Protein AF-0000000074168662 (afdb_homodimer)

InterPro domains:
  IPR003735 Metal-sensitive transcriptional repressor [PF02583] (4-82)
  IPR003735 Metal-sensitive transcriptional repressor [PTHR33677] (2-81)
  IPR038390 Metal-sensitive repressor, helix protomer superfamily [G3DSA:1.20.58.1000] (1-83)

Radius of gyration: 19.69 Å; Cα contacts (8 Å, |Δi|>4): 158; chains: 2; bounding box: 28×66×33 Å

Solvent-accessible surface area (backbone atoms only — not comparable to full-atom values): 9184 Å² total; per-residue (Å²): 121,86,70,53,71,68,60,52,51,50,52,52,50,41,47,50,48,51,49,50,42,50,51,38,47,76,66,52,50,58,64,70,60,49,46,52,50,50,49,50,38,37,51,51,50,46,50,49,49,48,51,55,36,51,54,51,33,54,52,26,51,59,48,17,76,71,44,68,74,70,18,54,59,50,37,51,50,32,52,51,50,52,62,65,64,104,119,85,71,53,71,68,61,54,50,50,52,53,50,40,48,49,47,51,49,49,40,48,51,38,46,76,67,51,50,58,64,69,59,48,45,50,49,51,50,48,37,37,50,50,50,47,50,50,48,49,50,54,36,50,54,49,33,52,52,25,52,59,48,18,76,71,42,70,76,70,18,55,59,49,36,50,51,30,51,50,51,52,63,63,63,104

Nearest PDB structures (foldseek):
  7mq1-assembly1_B  TM=8.668E-01  e=7.466E-05  Streptococcus pneumoniae D39
  7mq3-assembly1_A  TM=8.728E-01  e=1.738E-04  Streptococcus pneumoniae D39
  5fmn-assembly1_B  TM=8.513E-01  e=2.351E-04  Synechocystis sp. PCC 6803
  4adz-assembly1_A-2  TM=8.928E-01  e=2.794E-03  Streptomyces lividans
  5lcy-assembly1_C  TM=7.956E-01  e=2.455E-02  Salmonella enterica subsp. enterica serovar Typhimurium

Sequence (172 aa):
MEYNKKMINRIHRIQGQLNGVIKMMEEEKNCKDVISQLSASKSSIQRLMGIIISENLVECVKMSEENSEDSQALINEAVELLIKSKMEYNKKMINRIHRIQGQLNGVIKMMEEEKNCKDVISQLSASKSSIQRLMGIIISENLVECVKMSEENSEDSQALINEAVELLIKSK

Secondary structure (DSSP, 8-state):
----HHHHHHHHHHHHHHHHHHHHHHTT--HHHHHHHHHHHHHHHHHHHHHHHHHHHHHHHHHHHHSHHHHHHHHHHHHHHHHHT-/----HHHHHHHHHHHHHHHHHHHHHHTT--HHHHHHHHHHHHHHHHHHHHHHHHHHHHHHHHHHHHSHHHHHHHHHHHHHHHHHT-

Organism: Staphylococcus epidermidis (strain ATCC 35984 / DSM 28319 / BCRC 17069 / CCUG 31568 / BM 3577 / RP62A) (NCBI:txid176279)

Structure (mmCIF, N/CA/C/O backbone):
data_AF-0000000074168662-model_v1
#
loop_
_entity.id
_entity.type
_entity.pdbx_description
1 polymer 'Persulfide-sensing transcriptional repressor CstR'
#
loop_
_atom_site.group_PDB
_atom_site.id
_atom_site.type_symbol
_atom_site.label_atom_id
_atom_site.label_alt_id
_atom_site.label_comp_id
_atom_site.label_asym_id
_atom_site.label_entity_id
_atom_site.label_seq_id
_atom_site.pdbx_PDB_ins_code
_atom_site.Cartn_x
_atom_site.Cartn_y
_atom_site.Cartn_z
_atom_site.occupancy
_atom_site.B_iso_or_equiv
_atom_site.auth_seq_id
_atom_site.auth_comp_id
_atom_site.auth_asym_id
_atom_site.auth_atom_id
_atom_site.pdbx_PDB_model_num
ATOM 1 N N . MET A 1 1 ? 4.793 -21.641 -7.984 1 61.56 1 MET A N 1
ATOM 2 C CA . MET A 1 1 ? 4.457 -20.484 -8.82 1 61.56 1 MET A CA 1
ATOM 3 C C . MET A 1 1 ? 5.707 -19.688 -9.164 1 61.56 1 MET A C 1
ATOM 5 O O . MET A 1 1 ? 6.617 -19.562 -8.344 1 61.56 1 MET A O 1
ATOM 9 N N . GLU A 1 2 ? 6.004 -19.422 -10.477 1 78.62 2 GLU A N 1
ATOM 10 C CA . GLU A 1 2 ? 7.129 -18.594 -10.898 1 78.62 2 GLU A CA 1
ATOM 11 C C . GLU A 1 2 ? 6.727 -17.125 -11.008 1 78.62 2 GLU A C 1
ATOM 13 O O . GLU A 1 2 ? 5.766 -16.797 -11.703 1 78.62 2 GLU A O 1
ATOM 18 N N . TYR A 1 3 ? 7.348 -16.312 -10.102 1 89.44 3 TYR A N 1
ATOM 19 C CA . TYR A 1 3 ? 7.121 -14.867 -10.164 1 89.44 3 TYR A CA 1
ATOM 20 C C . TYR A 1 3 ? 7.914 -14.242 -11.305 1 89.44 3 TYR A C 1
ATOM 22 O O . TYR A 1 3 ? 9.141 -14.367 -11.359 1 89.44 3 TYR A O 1
ATOM 30 N N . ASN A 1 4 ? 7.188 -13.711 -12.266 1 87.81 4 ASN A N 1
ATOM 31 C CA . ASN A 1 4 ? 7.914 -13.156 -13.406 1 87.81 4 ASN A CA 1
ATOM 32 C C . ASN A 1 4 ? 8.508 -11.797 -13.078 1 87.81 4 ASN A C 1
ATOM 34 O O . ASN A 1 4 ? 8.18 -11.195 -12.047 1 87.81 4 ASN A O 1
ATOM 38 N N . LYS A 1 5 ? 9.461 -11.352 -13.953 1 93.69 5 LYS A N 1
ATOM 39 C CA . LYS A 1 5 ? 10.219 -10.125 -13.766 1 93.69 5 LYS A CA 1
ATOM 40 C C . LYS A 1 5 ? 9.297 -8.906 -13.734 1 93.69 5 LYS A C 1
ATOM 42 O O . LYS A 1 5 ? 9.562 -7.93 -13.031 1 93.69 5 LYS A O 1
ATOM 47 N N . LYS A 1 6 ? 8.195 -9.008 -14.422 1 94.94 6 LYS A N 1
ATOM 48 C CA . LYS A 1 6 ? 7.234 -7.906 -14.484 1 94.94 6 LYS A CA 1
ATOM 49 C C . LYS A 1 6 ? 6.633 -7.629 -13.109 1 94.94 6 LYS A C 1
ATOM 51 O O . LYS A 1 6 ? 6.395 -6.473 -12.75 1 94.94 6 LYS A O 1
ATOM 56 N N . MET A 1 7 ? 6.398 -8.641 -12.328 1 96.31 7 MET A N 1
ATOM 57 C CA . MET A 1 7 ? 5.84 -8.484 -10.984 1 96.31 7 MET A CA 1
ATOM 58 C C . MET A 1 7 ? 6.828 -7.781 -10.062 1 96.31 7 MET A C 1
ATOM 60 O O . MET A 1 7 ? 6.445 -6.898 -9.289 1 96.31 7 MET A O 1
ATOM 64 N N . ILE A 1 8 ? 8.102 -8.141 -10.156 1 97.19 8 ILE A N 1
ATOM 65 C CA . ILE A 1 8 ? 9.141 -7.523 -9.344 1 97.19 8 ILE A CA 1
ATOM 66 C C . ILE A 1 8 ? 9.297 -6.055 -9.734 1 97.19 8 ILE A C 1
ATOM 68 O O . ILE A 1 8 ? 9.445 -5.188 -8.875 1 97.19 8 ILE A O 1
ATOM 72 N N . ASN A 1 9 ? 9.219 -5.812 -11.062 1 97.38 9 ASN A N 1
ATOM 73 C CA . ASN A 1 9 ? 9.305 -4.438 -11.555 1 97.38 9 ASN A CA 1
ATOM 74 C C . ASN A 1 9 ? 8.18 -3.572 -10.992 1 97.38 9 ASN A C 1
ATOM 76 O O . ASN A 1 9 ? 8.367 -2.381 -10.75 1 97.38 9 ASN A O 1
ATOM 80 N N . ARG A 1 10 ? 6.996 -4.184 -10.82 1 97.56 10 ARG A N 1
ATOM 81 C CA . ARG A 1 10 ? 5.883 -3.447 -10.227 1 97.56 10 ARG A CA 1
ATOM 82 C C . ARG A 1 10 ? 6.211 -3.01 -8.805 1 97.56 10 ARG A C 1
ATOM 84 O O . ARG A 1 10 ? 5.84 -1.911 -8.391 1 97.56 10 ARG A O 1
ATOM 91 N N . ILE A 1 11 ? 6.871 -3.871 -8.039 1 98.56 11 ILE A N 1
ATOM 92 C CA . ILE A 1 11 ? 7.25 -3.535 -6.676 1 98.56 11 ILE A CA 1
ATOM 93 C C . ILE A 1 11 ? 8.234 -2.367 -6.684 1 98.56 11 ILE A C 1
ATOM 95 O O . ILE A 1 11 ? 8.125 -1.448 -5.867 1 98.56 11 ILE A O 1
ATOM 99 N N . HIS A 1 12 ? 9.117 -2.371 -7.656 1 98.44 12 HIS A N 1
ATOM 100 C CA . HIS A 1 12 ? 10.055 -1.262 -7.781 1 98.44 12 HIS A CA 1
ATOM 101 C C . HIS A 1 12 ? 9.328 0.043 -8.086 1 98.44 12 HIS A C 1
ATOM 103 O O . HIS A 1 12 ? 9.703 1.102 -7.574 1 98.44 12 HIS A O 1
ATOM 109 N N . ARG A 1 13 ? 8.32 -0.047 -8.867 1 98.19 13 ARG A N 1
ATOM 110 C CA . ARG A 1 13 ? 7.543 1.145 -9.188 1 98.19 13 ARG A CA 1
ATOM 111 C C . ARG A 1 13 ? 6.824 1.675 -7.949 1 98.19 13 ARG A C 1
ATOM 113 O O . ARG A 1 13 ? 6.766 2.887 -7.73 1 98.19 13 ARG A O 1
ATOM 120 N N . ILE A 1 14 ? 6.32 0.745 -7.148 1 98.69 14 ILE A N 1
ATOM 121 C CA . ILE A 1 14 ? 5.645 1.141 -5.914 1 98.69 14 ILE A CA 1
ATOM 122 C C . ILE A 1 14 ? 6.641 1.828 -4.98 1 98.69 14 ILE A C 1
ATOM 124 O O . ILE A 1 14 ? 6.324 2.854 -4.375 1 98.69 14 ILE A O 1
ATOM 128 N N . GLN A 1 15 ? 7.824 1.268 -4.902 1 98.75 15 GLN A N 1
ATOM 129 C CA . GLN A 1 15 ? 8.875 1.876 -4.094 1 98.75 15 GLN A CA 1
ATOM 130 C C . GLN A 1 15 ? 9.219 3.273 -4.598 1 98.75 15 GLN A C 1
ATOM 132 O O . GLN A 1 15 ? 9.477 4.18 -3.805 1 98.75 15 GLN A O 1
ATOM 137 N N . GLY A 1 16 ? 9.203 3.42 -5.918 1 98.19 16 GLY A N 1
ATOM 138 C CA . GLY A 1 16 ? 9.398 4.738 -6.5 1 98.19 16 GLY A CA 1
ATOM 139 C C . GLY A 1 16 ? 8.336 5.734 -6.086 1 98.19 16 GLY A C 1
ATOM 140 O O . GLY A 1 16 ? 8.641 6.887 -5.781 1 98.19 16 GLY A O 1
ATOM 141 N N . GLN A 1 17 ? 7.055 5.234 -6.125 1 98.5 17 GLN A N 1
ATOM 142 C CA . GLN A 1 17 ? 5.953 6.078 -5.672 1 98.5 17 GLN A CA 1
ATOM 143 C C . GLN A 1 17 ? 6.152 6.512 -4.223 1 98.5 17 GLN A C 1
ATOM 145 O O . GLN A 1 17 ? 5.922 7.672 -3.881 1 98.5 17 GLN A O 1
ATOM 150 N N . LEU A 1 18 ? 6.637 5.629 -3.371 1 98.69 18 LEU A N 1
ATOM 151 C CA . LEU A 1 18 ? 6.852 5.922 -1.96 1 98.69 18 LEU A CA 1
ATOM 152 C C . LEU A 1 18 ? 8.008 6.906 -1.78 1 98.69 18 LEU A C 1
ATOM 154 O O . LEU A 1 18 ? 7.961 7.766 -0.898 1 98.69 18 LEU A O 1
ATOM 158 N N . ASN A 1 19 ? 9 6.785 -2.65 1 98.44 19 ASN A N 1
ATOM 159 C CA . ASN A 1 19 ? 10.055 7.789 -2.656 1 98.44 19 ASN A CA 1
ATOM 160 C C . ASN A 1 19 ? 9.516 9.172 -3.01 1 98.44 19 ASN A C 1
ATOM 162 O O . ASN A 1 19 ? 9.953 10.172 -2.439 1 98.44 19 ASN A O 1
ATOM 166 N N . GLY A 1 20 ? 8.641 9.125 -3.994 1 97.81 20 GLY A N 1
ATOM 167 C CA . GLY A 1 20 ? 7.969 10.375 -4.324 1 97.81 20 GLY A CA 1
ATOM 168 C C . GLY A 1 20 ? 7.246 10.992 -3.145 1 97.81 20 GLY A C 1
ATOM 169 O O . GLY A 1 20 ? 7.285 12.211 -2.957 1 97.81 20 GLY A O 1
ATOM 170 N N . VAL A 1 21 ? 6.676 10.18 -2.318 1 98.25 21 VAL A N 1
ATOM 171 C CA . VAL A 1 21 ? 5.961 10.648 -1.134 1 98.25 21 VAL A CA 1
ATOM 172 C C . VAL A 1 21 ? 6.945 11.289 -0.159 1 98.25 21 VAL A C 1
ATOM 174 O O . VAL A 1 21 ? 6.684 12.367 0.383 1 98.25 21 VAL A O 1
ATOM 177 N N . ILE A 1 22 ? 8.078 10.594 0.073 1 98 22 ILE A N 1
ATOM 178 C CA . ILE A 1 22 ? 9.109 11.117 0.966 1 98 22 ILE A CA 1
ATOM 179 C C . ILE A 1 22 ? 9.539 12.508 0.5 1 98 22 ILE A C 1
ATOM 181 O O . ILE A 1 22 ? 9.609 13.438 1.302 1 98 22 ILE A O 1
ATOM 185 N N . LYS A 1 23 ? 9.758 12.648 -0.778 1 97.62 23 LYS A N 1
ATOM 186 C CA . LYS A 1 23 ? 10.156 13.93 -1.346 1 97.62 23 LYS A CA 1
ATOM 187 C C . LYS A 1 23 ? 9.094 14.992 -1.104 1 97.62 23 LYS A C 1
ATOM 189 O O . LYS A 1 23 ? 9.406 16.125 -0.729 1 97.62 23 LYS A O 1
ATOM 194 N N . MET A 1 24 ? 7.832 14.609 -1.343 1 96.56 24 MET A N 1
ATOM 195 C CA . MET A 1 24 ? 6.723 15.531 -1.11 1 96.56 24 MET A CA 1
ATOM 196 C C . MET A 1 24 ? 6.691 15.992 0.344 1 96.56 24 MET A C 1
ATOM 198 O O . MET A 1 24 ? 6.445 17.172 0.623 1 96.56 24 MET A O 1
ATOM 202 N N . MET A 1 25 ? 6.934 15.078 1.248 1 95.94 25 MET A N 1
ATOM 203 C CA . MET A 1 25 ? 6.914 15.398 2.672 1 95.94 25 MET A CA 1
ATOM 204 C C . MET A 1 25 ? 8.07 16.312 3.039 1 95.94 25 MET A C 1
ATOM 206 O O . MET A 1 25 ? 7.895 17.266 3.803 1 95.94 25 MET A O 1
ATOM 210 N N . GLU A 1 26 ? 9.242 16.047 2.484 1 95.06 26 GLU A N 1
ATOM 211 C CA . GLU A 1 26 ? 10.422 16.875 2.732 1 95.06 26 GLU A CA 1
ATOM 212 C C . GLU A 1 26 ? 10.219 18.281 2.199 1 95.06 26 GLU A C 1
ATOM 214 O O . GLU A 1 26 ? 10.711 19.25 2.783 1 95.06 26 GLU A O 1
ATOM 219 N N . GLU A 1 27 ? 9.438 18.391 1.152 1 95.19 27 GLU A N 1
ATOM 220 C CA . GLU A 1 27 ? 9.148 19.672 0.524 1 95.19 27 GLU A CA 1
ATOM 221 C C . GLU A 1 27 ? 7.902 20.312 1.132 1 95.19 27 GLU A C 1
ATOM 223 O O . GLU A 1 27 ? 7.422 21.328 0.641 1 95.19 27 GLU A O 1
ATOM 228 N N . GLU A 1 28 ? 7.277 19.625 2.076 1 91.81 28 GLU A N 1
ATOM 229 C CA . GLU A 1 28 ? 6.129 20.109 2.834 1 91.81 28 GLU A CA 1
ATOM 230 C C . GLU A 1 28 ? 4.93 20.344 1.922 1 91.81 28 GLU A C 1
ATOM 232 O O . GLU A 1 28 ? 4.258 21.375 2.031 1 91.81 28 GLU A O 1
ATOM 237 N N . LYS A 1 29 ? 4.797 19.453 1.01 1 92.56 29 LYS A N 1
ATOM 238 C CA . LYS A 1 29 ? 3.635 19.531 0.129 1 92.56 29 LYS A CA 1
ATOM 239 C C . LYS A 1 29 ? 2.336 19.391 0.919 1 92.56 29 LYS A C 1
ATOM 241 O O . LYS A 1 29 ? 2.348 18.938 2.064 1 92.56 29 LYS A O 1
ATOM 246 N N . ASN A 1 30 ? 1.221 19.812 0.358 1 89.5 30 ASN A N 1
ATOM 247 C CA . ASN A 1 30 ? -0.094 19.734 0.987 1 89.5 30 ASN A CA 1
ATOM 248 C C . ASN A 1 30 ? -0.501 18.297 1.259 1 89.5 30 ASN A C 1
ATOM 250 O O . ASN A 1 30 ? -0.223 17.406 0.453 1 89.5 30 ASN A O 1
ATOM 254 N N . CYS A 1 31 ? -1.146 18.094 2.303 1 90 31 CYS A N 1
ATOM 255 C CA . CYS A 1 31 ? -1.567 16.781 2.777 1 90 31 CYS A CA 1
ATOM 256 C C . CYS A 1 31 ? -2.406 16.078 1.728 1 90 31 CYS A C 1
ATOM 258 O O . CYS A 1 31 ? -2.307 14.852 1.573 1 90 31 CYS A O 1
ATOM 260 N N . LYS A 1 32 ? -3.219 16.859 1.02 1 90 32 LYS A N 1
ATOM 261 C CA . LYS A 1 32 ? -4.07 16.25 -0.006 1 90 32 LYS A CA 1
ATOM 262 C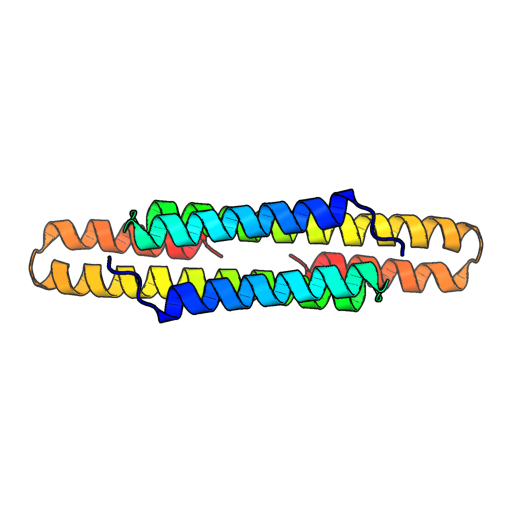 C . LYS A 1 32 ? -3.234 15.547 -1.069 1 90 32 LYS A C 1
ATOM 264 O O . LYS A 1 32 ? -3.582 14.453 -1.513 1 90 32 LYS A O 1
ATOM 269 N N . ASP A 1 33 ? -2.15 16.141 -1.482 1 93.25 33 ASP A N 1
ATOM 270 C CA . ASP A 1 33 ? -1.271 15.562 -2.494 1 93.25 33 ASP A CA 1
ATOM 271 C C . ASP A 1 33 ? -0.539 14.336 -1.952 1 93.25 33 ASP A C 1
ATOM 273 O O . ASP A 1 33 ? -0.418 13.32 -2.643 1 93.25 33 ASP A O 1
ATOM 277 N N . VAL A 1 34 ? -0.071 14.43 -0.747 1 95.75 34 VAL A N 1
ATOM 278 C CA . VAL A 1 34 ? 0.632 13.328 -0.097 1 95.75 34 VAL A CA 1
ATOM 279 C C . VAL A 1 34 ? -0.301 12.125 0.034 1 95.75 34 VAL A C 1
ATOM 281 O O . VAL A 1 34 ? 0.075 11 -0.304 1 95.75 34 VAL A O 1
ATOM 284 N N . ILE A 1 35 ? -1.539 12.383 0.408 1 95.38 35 ILE A N 1
ATOM 285 C CA . ILE A 1 35 ? -2.527 11.32 0.588 1 95.38 35 ILE A CA 1
ATOM 286 C C . ILE A 1 35 ? -2.865 10.695 -0.763 1 95.38 35 ILE A C 1
ATOM 288 O O . ILE A 1 35 ? -3.027 9.477 -0.867 1 95.38 35 ILE A O 1
ATOM 292 N N . SER A 1 36 ? -2.984 11.516 -1.723 1 95.81 36 SER A N 1
ATOM 293 C CA . SER A 1 36 ? -3.287 11.016 -3.061 1 95.81 36 SER A CA 1
ATOM 294 C C . SER A 1 36 ? -2.211 10.055 -3.545 1 95.81 36 SER A C 1
ATOM 296 O O . SER A 1 36 ? -2.523 8.984 -4.07 1 95.81 36 SER A O 1
ATOM 298 N N . GLN A 1 37 ? -0.962 10.391 -3.307 1 97.31 37 GLN A N 1
ATOM 299 C CA . GLN A 1 37 ? 0.137 9.539 -3.752 1 97.31 37 GLN A CA 1
ATOM 300 C C . GLN A 1 37 ? 0.198 8.25 -2.936 1 97.31 37 GLN A C 1
ATOM 302 O O . GLN A 1 37 ? 0.478 7.18 -3.479 1 97.31 37 GLN A O 1
ATOM 307 N N . LEU A 1 38 ? -0.042 8.383 -1.638 1 97.88 38 LEU A N 1
ATOM 308 C CA . LEU A 1 38 ? -0.105 7.188 -0.806 1 97.88 38 LEU A CA 1
ATOM 309 C C . LEU A 1 38 ? -1.238 6.27 -1.256 1 97.88 38 LEU A C 1
ATOM 311 O O . LEU A 1 38 ? -1.078 5.047 -1.292 1 97.88 38 LEU A O 1
ATOM 315 N N . SER A 1 39 ? -2.371 6.848 -1.57 1 96.62 39 SER A N 1
ATOM 316 C CA . SER A 1 39 ? -3.508 6.078 -2.061 1 96.62 39 SER A CA 1
ATOM 317 C C . SER A 1 39 ? -3.166 5.352 -3.357 1 96.62 39 SER A C 1
ATOM 319 O O . SER A 1 39 ? -3.578 4.207 -3.561 1 96.62 39 SER A O 1
ATOM 321 N N . ALA A 1 40 ? -2.441 6.008 -4.23 1 96.75 40 ALA A N 1
ATOM 322 C CA . ALA A 1 40 ? -1.979 5.383 -5.469 1 96.75 40 ALA A CA 1
ATOM 323 C C . ALA A 1 40 ? -1.065 4.195 -5.176 1 96.75 40 ALA A C 1
ATOM 325 O O . ALA A 1 40 ? -1.182 3.145 -5.809 1 96.75 40 ALA A O 1
ATOM 326 N N . SER A 1 41 ? -0.177 4.336 -4.219 1 98.31 41 SER A N 1
ATOM 327 C CA . SER A 1 41 ? 0.703 3.238 -3.828 1 98.31 41 SER A CA 1
ATOM 328 C C . SER A 1 41 ? -0.093 2.057 -3.285 1 98.31 41 SER A C 1
ATOM 330 O O . SER A 1 41 ? 0.164 0.908 -3.65 1 98.31 41 SER A O 1
ATOM 332 N N . LYS A 1 42 ? -1.084 2.322 -2.445 1 97.38 42 LYS A N 1
ATOM 333 C CA . LYS A 1 42 ? -1.954 1.302 -1.87 1 97.38 42 LYS A CA 1
ATOM 334 C C . LYS A 1 42 ? -2.699 0.537 -2.961 1 97.38 42 LYS A C 1
ATOM 336 O O . LYS A 1 42 ? -2.748 -0.695 -2.938 1 97.38 42 LYS A O 1
ATOM 341 N N . SER A 1 43 ? -3.227 1.335 -3.896 1 97 43 SER A N 1
ATOM 342 C CA . SER A 1 43 ? -3.957 0.74 -5.012 1 97 43 SER A CA 1
ATOM 343 C C . SER A 1 43 ? -3.041 -0.112 -5.883 1 97 43 SER A C 1
ATOM 345 O O . SER A 1 43 ? -3.453 -1.158 -6.387 1 97 43 SER A O 1
ATOM 347 N N . SER A 1 44 ? -1.84 0.378 -6.07 1 97.62 44 SER A N 1
ATOM 348 C CA . SER A 1 44 ? -0.867 -0.368 -6.859 1 97.62 44 SER A CA 1
ATOM 349 C C . SER A 1 44 ? -0.537 -1.708 -6.211 1 97.62 44 SER A C 1
ATOM 351 O O . SER A 1 44 ? -0.412 -2.723 -6.898 1 97.62 44 SER A O 1
ATOM 353 N N . ILE A 1 45 ? -0.405 -1.737 -4.914 1 98.12 45 ILE A N 1
ATOM 354 C CA . ILE A 1 45 ? -0.161 -2.984 -4.195 1 98.12 45 ILE A CA 1
ATOM 355 C C . ILE A 1 45 ? -1.354 -3.922 -4.371 1 98.12 45 ILE A C 1
ATOM 357 O O . ILE A 1 45 ? -1.181 -5.113 -4.645 1 98.12 45 ILE A O 1
ATOM 361 N N . GLN A 1 46 ? -2.564 -3.377 -4.266 1 96.38 46 GLN A N 1
ATOM 362 C CA . GLN A 1 46 ? -3.789 -4.156 -4.418 1 96.38 46 GLN A CA 1
ATOM 363 C C . GLN A 1 46 ? -3.861 -4.801 -5.801 1 96.38 46 GLN A C 1
ATOM 365 O O . GLN A 1 46 ? -4.234 -5.969 -5.926 1 96.38 46 GLN A O 1
ATOM 370 N N . ARG A 1 47 ? -3.529 -4.086 -6.781 1 95.75 47 ARG A N 1
ATOM 371 C CA . ARG A 1 47 ? -3.547 -4.605 -8.148 1 95.75 47 ARG A CA 1
ATOM 372 C C . ARG A 1 47 ? -2.527 -5.727 -8.32 1 95.75 47 ARG A C 1
ATOM 374 O O . ARG A 1 47 ? -2.811 -6.738 -8.961 1 95.75 47 ARG A O 1
ATOM 381 N N . LEU A 1 48 ? -1.35 -5.488 -7.793 1 96.75 48 LEU A N 1
ATOM 382 C CA . LEU A 1 48 ? -0.325 -6.523 -7.875 1 96.75 48 LEU A CA 1
ATOM 383 C C . LEU A 1 48 ? -0.8 -7.809 -7.207 1 96.75 48 LEU A C 1
ATOM 385 O O . LEU A 1 48 ? -0.619 -8.898 -7.75 1 96.75 48 LEU A O 1
ATOM 389 N N . MET A 1 49 ? -1.413 -7.703 -6.023 1 95.38 49 MET A N 1
ATOM 390 C CA . MET A 1 49 ? -1.968 -8.867 -5.34 1 95.38 49 MET A CA 1
ATOM 391 C C . MET A 1 49 ? -2.961 -9.602 -6.234 1 95.38 49 MET A C 1
ATOM 393 O O . MET A 1 49 ? -2.914 -10.828 -6.348 1 95.38 49 MET A O 1
ATOM 397 N N . GLY A 1 50 ? -3.754 -8.852 -6.879 1 93.19 50 GLY A N 1
ATOM 398 C CA . GLY A 1 50 ? -4.715 -9.438 -7.805 1 93.19 50 GLY A CA 1
ATOM 399 C C . GLY A 1 50 ? -4.059 -10.211 -8.938 1 93.19 50 GLY A C 1
ATOM 400 O O . GLY A 1 50 ? -4.5 -11.305 -9.281 1 93.19 50 GLY A O 1
ATOM 401 N N . ILE A 1 51 ? -3.064 -9.633 -9.484 1 93 51 ILE A N 1
ATOM 402 C CA . ILE A 1 51 ? -2.334 -10.266 -10.578 1 93 51 ILE A CA 1
ATOM 403 C C . ILE A 1 51 ? -1.716 -11.57 -10.094 1 93 51 ILE A C 1
ATOM 405 O O . ILE A 1 51 ? -1.84 -12.609 -10.75 1 93 51 ILE A O 1
ATOM 409 N N . ILE A 1 52 ? -1.061 -11.555 -8.977 1 93 52 ILE A N 1
ATOM 410 C CA . ILE A 1 52 ? -0.395 -12.727 -8.43 1 93 52 ILE A CA 1
ATOM 411 C C . ILE A 1 52 ? -1.423 -13.828 -8.156 1 93 52 ILE A C 1
ATOM 413 O O . ILE A 1 52 ? -1.214 -14.984 -8.523 1 93 52 ILE A O 1
ATOM 417 N N . ILE A 1 53 ? -2.529 -13.438 -7.531 1 90.62 53 ILE A N 1
ATOM 418 C CA . ILE A 1 53 ? -3.58 -14.398 -7.199 1 90.62 53 ILE A CA 1
ATOM 419 C C . ILE A 1 53 ? -4.16 -14.984 -8.484 1 90.62 53 ILE A C 1
ATOM 421 O O . ILE A 1 53 ? -4.371 -16.203 -8.578 1 90.62 53 ILE A O 1
ATOM 425 N N . SER A 1 54 ? -4.426 -14.094 -9.438 1 88.31 54 SER A N 1
ATOM 426 C CA . SER A 1 54 ? -4.988 -14.539 -10.711 1 88.31 54 SER A CA 1
ATOM 427 C C . SER A 1 54 ? -4.055 -15.523 -11.414 1 88.31 54 SER A C 1
ATOM 429 O O . SER A 1 54 ? -4.5 -16.562 -11.898 1 88.31 54 SER A O 1
ATOM 431 N N . GLU A 1 55 ? -2.771 -15.258 -11.484 1 86.94 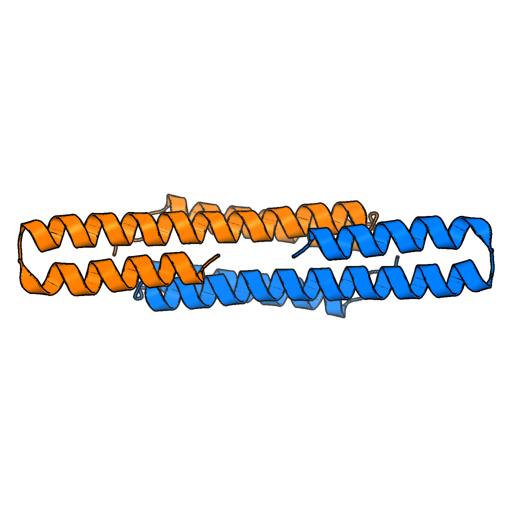55 GLU A N 1
ATOM 432 C CA . GLU A 1 55 ? -1.799 -16.141 -12.117 1 86.94 55 GLU A CA 1
ATOM 433 C C . GLU A 1 55 ? -1.72 -17.484 -11.406 1 86.94 55 GLU A C 1
ATOM 435 O O . GLU A 1 55 ? -1.596 -18.531 -12.047 1 86.94 55 GLU A O 1
ATOM 440 N N . ASN A 1 56 ? -1.7 -17.406 -10.07 1 83.06 56 ASN A N 1
ATOM 441 C CA . ASN A 1 56 ? -1.725 -18.641 -9.281 1 83.06 56 ASN A CA 1
ATOM 442 C C . ASN A 1 56 ? -2.957 -19.484 -9.602 1 83.06 56 ASN A C 1
ATOM 444 O O . ASN A 1 56 ? -2.859 -20.703 -9.75 1 83.06 56 ASN A O 1
ATOM 448 N N . LEU A 1 57 ? -4.078 -18.812 -9.695 1 82.94 57 LEU A N 1
ATOM 449 C CA . LEU A 1 57 ? -5.332 -19.484 -10.008 1 82.94 57 LEU A CA 1
ATOM 450 C 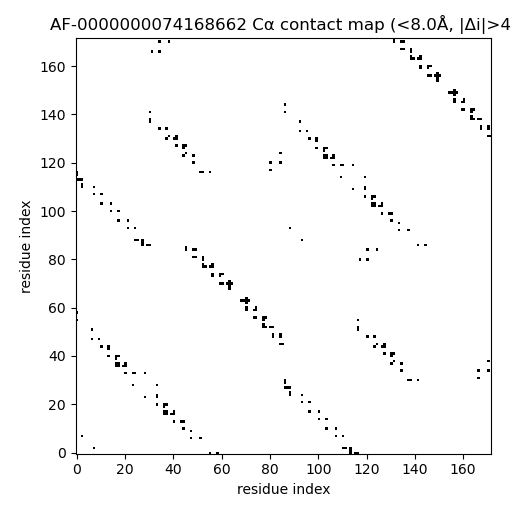C . LEU A 1 57 ? -5.254 -20.172 -11.367 1 82.94 57 LEU A C 1
ATOM 452 O O . LEU A 1 57 ? -5.707 -21.312 -11.523 1 82.94 57 LEU A O 1
ATOM 456 N N . VAL A 1 58 ? -4.762 -19.547 -12.367 1 83.25 58 VAL A N 1
ATOM 457 C CA . VAL A 1 58 ? -4.629 -20.094 -13.719 1 83.25 58 VAL A CA 1
ATOM 458 C C . VAL A 1 58 ? -3.754 -21.344 -13.688 1 83.25 58 VAL A C 1
ATOM 460 O O . VAL A 1 58 ? -4.09 -22.359 -14.297 1 83.25 58 VAL A O 1
ATOM 463 N N . GLU A 1 59 ? -2.648 -21.297 -12.93 1 82.06 59 GLU A N 1
ATOM 464 C CA . GLU A 1 59 ? -1.753 -22.438 -12.82 1 82.06 59 GLU A CA 1
ATOM 465 C C . GLU A 1 59 ? -2.443 -23.609 -12.133 1 82.06 59 GLU A C 1
ATOM 467 O O . GLU A 1 59 ? -2.285 -24.766 -12.555 1 82.06 59 GLU A O 1
ATOM 472 N N . CYS A 1 60 ? -3.193 -23.328 -11.094 1 78.12 60 CYS A N 1
ATOM 473 C CA . CYS A 1 60 ? -3.941 -24.359 -10.383 1 78.12 60 CYS A CA 1
ATOM 474 C C . CYS A 1 60 ? -4.961 -25.016 -11.297 1 78.12 60 CYS A C 1
ATOM 476 O O . CYS A 1 60 ? -5.129 -26.234 -11.258 1 78.12 60 CYS A O 1
ATOM 478 N N . VAL A 1 61 ? -5.594 -24.25 -12.102 1 79.69 61 VAL A N 1
ATOM 479 C CA . VAL A 1 61 ? -6.617 -24.766 -13.016 1 79.69 61 VAL A CA 1
ATOM 480 C C . VAL A 1 61 ? -5.969 -25.641 -14.086 1 79.69 61 VAL A C 1
ATOM 482 O O . VAL A 1 61 ? -6.477 -26.703 -14.406 1 79.69 61 VAL A O 1
ATOM 485 N N . LYS A 1 62 ? -4.848 -25.266 -14.586 1 81.62 62 LYS A N 1
ATOM 486 C CA . LYS A 1 62 ? -4.141 -26.031 -15.602 1 81.62 62 LYS A CA 1
ATOM 487 C C . LYS A 1 62 ? -3.684 -27.391 -15.055 1 81.62 62 LYS A C 1
ATOM 489 O O . LYS A 1 62 ? -3.752 -28.406 -15.742 1 81.62 62 LYS A O 1
ATOM 494 N N . MET A 1 63 ? -3.25 -27.375 -13.789 1 76.5 63 MET A N 1
ATOM 495 C CA . MET A 1 63 ? -2.768 -28.609 -13.156 1 76.5 63 MET A CA 1
ATOM 496 C C . MET A 1 63 ? -3.926 -29.547 -12.828 1 76.5 63 MET A C 1
ATOM 498 O O . MET A 1 63 ? -3.762 -30.766 -12.82 1 76.5 63 MET A O 1
ATOM 502 N N . SER A 1 64 ? -5.059 -28.891 -12.375 1 74.31 64 SER A N 1
ATOM 503 C CA . SER A 1 64 ? -6.242 -29.672 -12.047 1 74.31 64 SER A CA 1
ATOM 504 C C . SER A 1 64 ? -6.758 -30.438 -13.258 1 74.31 64 SER A C 1
ATOM 506 O O . SER A 1 64 ? -7.273 -31.562 -13.125 1 74.31 64 SER A O 1
ATOM 508 N N . GLU A 1 65 ? -6.758 -29.75 -14.328 1 71.75 65 GLU A N 1
ATOM 509 C CA . GLU A 1 65 ? -7.164 -30.453 -15.539 1 71.75 65 GLU A CA 1
ATOM 510 C C . GLU A 1 65 ? -6.309 -31.703 -15.758 1 71.75 65 GLU A C 1
ATOM 512 O O . GLU A 1 65 ? -6.789 -32.719 -16.297 1 71.75 65 GLU A O 1
ATOM 517 N N . GLU A 1 66 ? -5.133 -31.609 -15.172 1 68.19 66 GLU A N 1
ATOM 518 C CA . GLU A 1 66 ? -4.281 -32.781 -15.328 1 68.19 66 GLU A CA 1
ATOM 519 C C . GLU A 1 66 ? -4.449 -33.75 -14.164 1 68.19 66 GLU A C 1
ATOM 521 O O . GLU A 1 66 ? -4.242 -34.938 -14.312 1 68.19 66 GLU A O 1
ATOM 526 N N . ASN A 1 67 ? -4.582 -33.281 -12.953 1 65.81 67 ASN A N 1
ATOM 527 C CA . ASN A 1 67 ? -4.789 -34.094 -11.766 1 65.81 67 ASN A CA 1
ATOM 528 C C . ASN A 1 67 ? -5.969 -33.594 -10.93 1 65.81 67 ASN A C 1
ATOM 530 O O . ASN A 1 67 ? -6.105 -32.406 -10.695 1 65.81 67 ASN A O 1
ATOM 534 N N . SER A 1 68 ? -7.234 -34.312 -10.961 1 62.56 68 SER A N 1
ATOM 535 C CA . SER A 1 68 ? -8.602 -33.969 -10.586 1 62.56 68 SER A CA 1
ATOM 536 C C . SER A 1 68 ? -8.641 -33.312 -9.195 1 62.56 68 SER A C 1
ATOM 538 O O . SER A 1 68 ? -9.219 -32.25 -9.023 1 62.56 68 SER A O 1
ATOM 540 N N . GLU A 1 69 ? -8.461 -34.094 -8.156 1 60.03 69 GLU A N 1
ATOM 541 C CA . GLU A 1 69 ? -8.906 -33.781 -6.801 1 60.03 69 GLU A CA 1
ATOM 542 C C . GLU A 1 69 ? -8.07 -32.625 -6.207 1 60.03 69 GLU A C 1
ATOM 544 O O . GLU A 1 69 ? -8.602 -31.734 -5.566 1 60.03 69 GLU A O 1
ATOM 549 N N . ASP A 1 70 ? -6.766 -32.594 -6.477 1 61.69 70 ASP A N 1
ATOM 550 C CA . ASP A 1 70 ? -5.793 -31.719 -5.836 1 61.69 70 ASP A CA 1
ATOM 551 C C . ASP A 1 70 ? -5.871 -30.312 -6.406 1 61.69 70 ASP A C 1
ATOM 553 O O . ASP A 1 70 ? -5.699 -29.328 -5.68 1 61.69 70 ASP A O 1
ATOM 557 N N . SER A 1 71 ? -6.578 -30.156 -7.484 1 71.38 71 SER A N 1
ATOM 558 C CA . SER A 1 71 ? -6.672 -28.875 -8.18 1 71.38 71 SER A CA 1
ATOM 559 C C . SER A 1 71 ? -7.77 -28 -7.578 1 71.38 71 SER A C 1
ATOM 561 O O . SER A 1 71 ? -7.617 -26.781 -7.488 1 71.38 71 SER A O 1
ATOM 563 N N . GLN A 1 72 ? -8.82 -28.656 -6.957 1 74.44 72 GLN A N 1
ATOM 564 C CA . GLN A 1 72 ? -9.938 -27.906 -6.414 1 74.44 72 GLN A CA 1
ATOM 565 C C . GLN A 1 72 ? -9.539 -27.156 -5.148 1 74.44 72 GLN A C 1
ATOM 567 O O . GLN A 1 72 ? -9.969 -26.016 -4.926 1 74.44 72 GLN A O 1
ATOM 572 N N . ALA A 1 73 ? -8.719 -27.844 -4.352 1 76.25 73 ALA A N 1
ATOM 573 C CA . ALA A 1 73 ? -8.258 -27.219 -3.111 1 76.25 73 ALA A CA 1
ATOM 574 C C . ALA A 1 73 ? -7.398 -26 -3.395 1 76.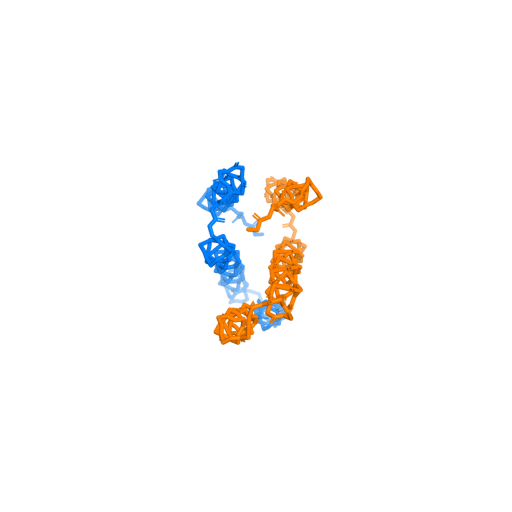25 73 ALA A C 1
ATOM 576 O O . ALA A 1 73 ? -7.531 -24.969 -2.729 1 76.25 73 ALA A O 1
ATOM 577 N N . LEU A 1 74 ? -6.57 -26.125 -4.391 1 73.25 74 LEU A N 1
ATOM 578 C CA . LEU A 1 74 ? -5.688 -25.031 -4.773 1 73.25 74 LEU A CA 1
ATOM 579 C C . LEU A 1 74 ? -6.48 -23.859 -5.336 1 73.25 74 LEU A C 1
ATOM 581 O O . LEU A 1 74 ? -6.191 -22.703 -5.031 1 73.25 74 LEU A O 1
ATOM 585 N N . ILE A 1 75 ? -7.523 -24.188 -6.039 1 77.75 75 ILE A N 1
ATOM 586 C CA . ILE A 1 75 ? -8.398 -23.172 -6.621 1 77.75 75 ILE A CA 1
ATOM 587 C C . ILE A 1 75 ? -9.141 -22.438 -5.508 1 77.75 75 ILE A C 1
ATOM 589 O O . ILE A 1 75 ? -9.195 -21.203 -5.5 1 77.75 75 ILE A O 1
ATOM 593 N N . ASN A 1 76 ? -9.625 -23.109 -4.562 1 79.25 76 ASN A N 1
ATOM 594 C CA . ASN A 1 76 ? -10.352 -22.531 -3.443 1 79.25 76 ASN A CA 1
ATOM 595 C C . ASN A 1 76 ? -9.461 -21.594 -2.623 1 79.25 76 ASN A C 1
ATOM 597 O O . ASN A 1 76 ? -9.891 -20.516 -2.209 1 79.25 76 ASN A O 1
ATOM 601 N N . GLU A 1 77 ? -8.312 -22.047 -2.463 1 78 77 GLU A N 1
ATOM 602 C CA . GLU A 1 77 ? -7.359 -21.234 -1.717 1 78 77 GLU A CA 1
ATOM 603 C C . GLU A 1 77 ? -7.074 -19.922 -2.439 1 78 77 GLU A C 1
ATOM 605 O O . GLU A 1 77 ? -7.035 -18.859 -1.813 1 78 77 GLU A O 1
ATOM 610 N N . ALA A 1 78 ? -6.922 -20.031 -3.699 1 78.25 78 ALA A N 1
ATOM 611 C CA . ALA A 1 78 ? -6.652 -18.844 -4.496 1 78.25 78 ALA A CA 1
ATOM 612 C C . ALA A 1 78 ? -7.832 -17.875 -4.453 1 78.25 78 ALA A C 1
ATOM 614 O O . ALA A 1 78 ? -7.648 -16.672 -4.305 1 78.25 78 ALA A O 1
ATOM 615 N N . VAL A 1 79 ? -8.961 -18.391 -4.5 1 79.88 79 VAL A N 1
ATOM 616 C CA . VAL A 1 79 ? -10.18 -17.594 -4.461 1 79.88 79 VAL A CA 1
ATOM 617 C C . VAL A 1 79 ? -10.312 -16.922 -3.096 1 79.88 79 VAL A C 1
ATOM 619 O O . VAL A 1 79 ? -10.672 -15.75 -3.008 1 79.88 79 VAL A O 1
ATOM 622 N N . GLU A 1 80 ? -9.969 -17.609 -2.07 1 82.38 80 GLU A N 1
ATOM 623 C CA . GLU A 1 80 ? -10.016 -17.078 -0.716 1 82.38 80 GLU A CA 1
ATOM 624 C C . GLU A 1 80 ? -9.023 -15.922 -0.546 1 82.38 80 GLU A C 1
ATOM 626 O O . GLU A 1 80 ? -9.352 -14.898 0.058 1 82.38 80 GLU A O 1
ATOM 631 N N . LEU A 1 81 ? -7.883 -16.125 -1.159 1 80.38 81 LEU A N 1
ATOM 632 C CA . LEU A 1 81 ? -6.867 -15.086 -1.097 1 80.38 81 LEU A CA 1
ATOM 633 C C . LEU A 1 81 ? -7.332 -13.836 -1.841 1 80.38 81 LEU A C 1
ATOM 635 O O . LEU A 1 81 ? -7.098 -12.711 -1.384 1 80.38 81 LEU A O 1
ATOM 639 N N . LEU A 1 82 ? -7.996 -14.109 -2.867 1 79.62 82 LEU A N 1
ATOM 640 C CA . LEU A 1 82 ? -8.508 -13.008 -3.67 1 79.62 82 LEU A CA 1
ATOM 641 C C . LEU A 1 82 ? -9.539 -12.195 -2.889 1 79.62 82 LEU A C 1
ATOM 643 O O . LEU A 1 82 ? -9.539 -10.969 -2.943 1 79.62 82 LEU A O 1
ATOM 647 N N . ILE A 1 83 ? -10.359 -12.859 -2.156 1 76.38 83 ILE A N 1
ATOM 648 C CA . ILE A 1 83 ? -11.414 -12.219 -1.38 1 76.38 83 ILE A CA 1
ATOM 649 C C . ILE A 1 83 ? -10.797 -11.461 -0.206 1 76.38 83 ILE A C 1
ATOM 651 O O . ILE A 1 83 ? -11.203 -10.328 0.089 1 76.38 83 ILE A O 1
ATOM 655 N N . LYS A 1 84 ? -9.773 -11.977 0.256 1 74.25 84 LYS A N 1
ATOM 656 C CA . LYS A 1 84 ? -9.164 -11.391 1.447 1 74.25 84 LYS A CA 1
ATOM 657 C C . LYS A 1 84 ? -8.289 -10.195 1.086 1 74.25 84 LYS A C 1
ATOM 659 O O . LYS A 1 84 ? -8.016 -9.344 1.935 1 74.25 84 LYS A O 1
ATOM 664 N N . SER A 1 85 ? -7.906 -10.195 -0.133 1 71.94 85 SER A N 1
ATOM 665 C CA . SER A 1 85 ? -6.984 -9.141 -0.555 1 71.94 85 SER A CA 1
ATOM 666 C C . SER A 1 85 ? -7.723 -7.84 -0.834 1 71.94 85 SER A C 1
ATOM 668 O O . SER A 1 85 ? -7.098 -6.805 -1.068 1 71.94 85 SER A O 1
ATOM 670 N N . LYS A 1 86 ? -9 -7.82 -0.713 1 67.5 86 LYS A N 1
ATOM 671 C CA . LYS A 1 86 ? -9.781 -6.621 -0.989 1 67.5 86 LYS A CA 1
ATOM 672 C C . LYS A 1 86 ? -9.766 -5.668 0.204 1 67.5 86 LYS A C 1
ATOM 674 O O . LYS A 1 86 ? -9.734 -6.109 1.355 1 67.5 86 LYS A O 1
ATOM 679 N N . MET B 1 1 ? 1.237 21.844 7.156 1 61.72 1 MET B N 1
ATOM 680 C CA . MET B 1 1 ? 1.396 20.672 8.008 1 61.72 1 MET B CA 1
ATOM 681 C C . MET B 1 1 ? 2.846 20.188 8.016 1 61.72 1 MET B C 1
ATOM 683 O O . MET B 1 1 ? 3.539 20.281 7 1 61.72 1 MET B O 1
ATOM 687 N N . GLU B 1 2 ? 3.504 20.031 9.219 1 78.81 2 GLU B N 1
ATOM 688 C CA . GLU B 1 2 ? 4.863 19.516 9.328 1 78.81 2 GLU B CA 1
ATOM 689 C C . GLU B 1 2 ? 4.867 18 9.484 1 78.81 2 GLU B C 1
ATOM 691 O O . GLU B 1 2 ? 4.219 17.453 10.383 1 78.81 2 GLU B O 1
ATOM 696 N N . TYR B 1 3 ? 5.438 17.328 8.422 1 89.62 3 TYR B N 1
ATOM 697 C CA . TYR B 1 3 ? 5.594 15.883 8.492 1 89.62 3 TYR B CA 1
ATOM 698 C C . TYR B 1 3 ? 6.762 15.5 9.398 1 89.62 3 TYR B C 1
ATOM 700 O O . TYR B 1 3 ? 7.895 15.93 9.164 1 89.62 3 TYR B O 1
ATOM 708 N N . ASN B 1 4 ? 6.449 14.828 10.477 1 87.81 4 ASN B N 1
ATOM 709 C CA . ASN B 1 4 ? 7.535 14.492 11.398 1 87.81 4 ASN B CA 1
ATOM 710 C C . ASN B 1 4 ? 8.344 13.305 10.898 1 87.81 4 ASN B C 1
ATOM 712 O O . ASN B 1 4 ? 7.938 12.617 9.953 1 87.81 4 ASN B O 1
ATOM 716 N N . LYS B 1 5 ? 9.547 13.125 11.508 1 93.75 5 LYS B N 1
ATOM 717 C CA . LYS B 1 5 ? 10.508 12.102 11.109 1 93.75 5 LYS B CA 1
ATOM 718 C C . LYS B 1 5 ? 9.914 10.703 11.258 1 93.75 5 LYS B C 1
ATOM 720 O O . LYS B 1 5 ? 10.234 9.797 10.484 1 93.75 5 LYS B O 1
ATOM 725 N N . LYS B 1 6 ? 9.016 10.562 12.188 1 94.94 6 LYS B N 1
ATOM 726 C CA . LYS B 1 6 ? 8.383 9.266 12.438 1 94.94 6 LYS B CA 1
ATOM 727 C C . LYS B 1 6 ? 7.562 8.812 11.234 1 94.94 6 LYS B C 1
ATOM 729 O O . LYS B 1 6 ? 7.527 7.625 10.914 1 94.94 6 LYS B O 1
ATOM 734 N N . MET B 1 7 ? 6.91 9.719 10.57 1 96.38 7 MET B N 1
ATOM 735 C CA . MET B 1 7 ? 6.102 9.391 9.391 1 96.38 7 MET B CA 1
ATOM 736 C C . MET B 1 7 ? 6.984 8.914 8.242 1 96.38 7 MET B C 1
ATOM 738 O O . MET B 1 7 ? 6.652 7.945 7.562 1 96.38 7 MET B O 1
ATOM 742 N N . ILE B 1 8 ? 8.109 9.586 8.039 1 97.25 8 ILE B N 1
ATOM 743 C CA . ILE B 1 8 ? 9.047 9.211 6.988 1 97.25 8 ILE B CA 1
ATOM 744 C C . ILE B 1 8 ? 9.641 7.836 7.289 1 97.25 8 ILE B C 1
ATOM 746 O O . ILE B 1 8 ? 9.773 7 6.391 1 97.25 8 ILE B O 1
ATOM 750 N N . ASN B 1 9 ? 9.945 7.613 8.594 1 97.44 9 ASN B N 1
ATOM 751 C CA . ASN B 1 9 ? 10.469 6.316 9.008 1 97.44 9 ASN B CA 1
ATOM 752 C C . ASN B 1 9 ? 9.484 5.191 8.703 1 97.44 9 ASN B C 1
ATOM 754 O O . ASN B 1 9 ? 9.891 4.07 8.391 1 97.44 9 ASN B O 1
ATOM 758 N N . ARG B 1 10 ? 8.18 5.492 8.844 1 97.56 10 ARG B N 1
ATOM 759 C CA . ARG B 1 10 ? 7.172 4.496 8.508 1 97.56 10 ARG B CA 1
ATOM 760 C C . ARG B 1 10 ? 7.25 4.109 7.035 1 97.56 10 ARG B C 1
ATOM 762 O O . ARG B 1 10 ? 7.066 2.943 6.68 1 97.56 10 ARG B O 1
ATOM 769 N N . ILE B 1 11 ? 7.473 5.086 6.16 1 98.56 11 ILE B N 1
ATOM 770 C CA . ILE B 1 11 ? 7.59 4.812 4.73 1 98.56 11 ILE B CA 1
ATOM 771 C C . ILE B 1 11 ? 8.797 3.916 4.473 1 98.56 11 ILE B C 1
ATOM 773 O O . ILE B 1 11 ? 8.727 2.975 3.68 1 98.56 11 ILE B O 1
ATOM 777 N N . HIS B 1 12 ? 9.875 4.16 5.211 1 98.44 12 HIS B N 1
ATOM 778 C CA . HIS B 1 12 ? 11.055 3.314 5.078 1 98.44 12 HIS B CA 1
ATOM 779 C C . HIS B 1 12 ? 10.758 1.882 5.512 1 98.44 12 HIS B C 1
ATOM 781 O O . HIS B 1 12 ? 11.234 0.93 4.891 1 98.44 12 HIS B O 1
ATOM 787 N N . ARG B 1 13 ? 9.969 1.749 6.5 1 98.19 13 ARG B N 1
ATOM 788 C CA . ARG B 1 13 ? 9.594 0.415 6.957 1 98.19 13 ARG B CA 1
ATOM 789 C C . ARG B 1 13 ? 8.75 -0.307 5.91 1 98.19 13 ARG B C 1
ATOM 791 O O . ARG B 1 13 ? 8.938 -1.503 5.676 1 98.19 13 ARG B O 1
ATOM 798 N N . ILE B 1 14 ? 7.859 0.448 5.273 1 98.69 14 ILE B N 1
ATOM 799 C CA . ILE B 1 14 ? 7.031 -0.133 4.223 1 98.69 14 ILE B CA 1
ATOM 800 C C . ILE B 1 14 ? 7.91 -0.588 3.062 1 98.69 14 ILE B C 1
ATOM 802 O O . ILE B 1 14 ? 7.719 -1.678 2.518 1 98.69 14 ILE B O 1
ATOM 806 N N . GLN B 1 15 ? 8.875 0.247 2.725 1 98.75 15 GLN B N 1
ATOM 807 C CA . GLN B 1 15 ? 9.82 -0.114 1.673 1 98.75 15 GLN B CA 1
ATOM 808 C C . GLN B 1 15 ? 10.594 -1.373 2.041 1 98.75 15 GLN B C 1
ATOM 810 O O . GLN B 1 15 ? 10.867 -2.215 1.183 1 98.75 15 GLN B O 1
ATOM 815 N N . GLY B 1 16 ? 10.938 -1.472 3.322 1 98.19 16 GLY B N 1
ATOM 816 C CA . GLY B 1 16 ? 11.57 -2.688 3.803 1 98.19 16 GLY B CA 1
ATOM 817 C C . GLY B 1 16 ? 10.711 -3.924 3.625 1 98.19 16 GLY B C 1
ATOM 818 O O . GLY B 1 16 ? 11.203 -4.977 3.217 1 98.19 16 GLY B O 1
ATOM 819 N N . GLN B 1 17 ? 9.391 -3.758 3.975 1 98.5 17 GLN B N 1
ATOM 820 C CA . GLN B 1 17 ? 8.453 -4.855 3.768 1 98.5 17 GLN B CA 1
ATOM 821 C C . GLN B 1 17 ? 8.406 -5.27 2.299 1 98.5 17 GLN B C 1
ATOM 823 O O . GLN B 1 17 ? 8.383 -6.461 1.985 1 98.5 17 GLN B O 1
ATOM 828 N N . LEU B 1 18 ? 8.438 -4.324 1.391 1 98.69 18 LEU B N 1
ATOM 829 C CA . LEU B 1 18 ? 8.383 -4.598 -0.041 1 98.69 18 LEU B CA 1
ATOM 830 C C . LEU B 1 18 ? 9.656 -5.281 -0.514 1 98.69 18 LEU B C 1
ATOM 832 O O . LEU B 1 18 ? 9.617 -6.152 -1.384 1 98.69 18 LEU B O 1
ATOM 836 N N . ASN B 1 19 ? 10.773 -4.891 0.097 1 98.44 19 ASN B N 1
ATOM 837 C CA . ASN B 1 19 ? 12.016 -5.609 -0.174 1 98.44 19 ASN B CA 1
ATOM 838 C C . ASN B 1 19 ? 11.922 -7.07 0.256 1 98.44 19 ASN B C 1
ATOM 840 O O . ASN B 1 19 ? 12.43 -7.961 -0.43 1 98.44 19 ASN B O 1
ATOM 844 N N . GLY B 1 20 ? 11.312 -7.203 1.418 1 97.88 20 GLY B N 1
ATOM 845 C CA . GLY B 1 20 ? 11.062 -8.562 1.863 1 97.88 20 GLY B CA 1
ATOM 846 C C . GLY B 1 20 ? 10.25 -9.375 0.87 1 97.88 20 GLY B C 1
ATOM 847 O O . GLY B 1 20 ? 10.539 -10.555 0.644 1 97.88 20 GLY B O 1
ATOM 848 N N . VAL B 1 21 ? 9.328 -8.766 0.233 1 98.25 21 VAL B N 1
ATOM 849 C CA . VAL B 1 21 ? 8.492 -9.43 -0.76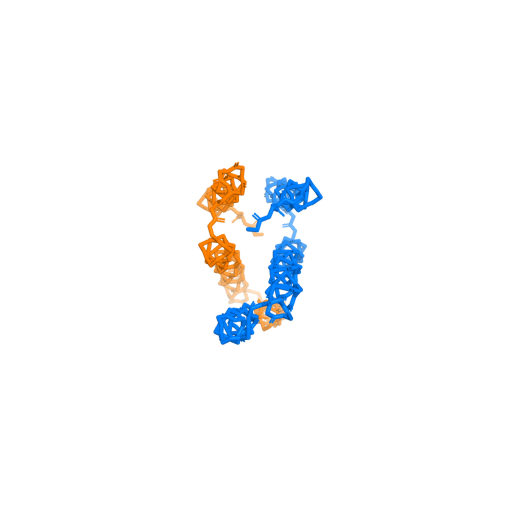3 1 98.25 21 VAL B CA 1
ATOM 850 C C . VAL B 1 21 ? 9.344 -9.844 -1.96 1 98.25 21 VAL B C 1
ATOM 852 O O . VAL B 1 21 ? 9.227 -10.969 -2.453 1 98.25 21 VAL B O 1
ATOM 855 N N . ILE B 1 22 ? 10.188 -8.891 -2.438 1 98 22 ILE B N 1
ATOM 856 C CA . ILE B 1 22 ? 11.07 -9.172 -3.562 1 98 22 ILE B CA 1
ATOM 857 C C . ILE B 1 22 ? 11.914 -10.406 -3.25 1 98 22 ILE B C 1
ATOM 859 O O . ILE B 1 22 ? 12.016 -11.32 -4.07 1 98 22 ILE B O 1
ATOM 863 N N . LYS B 1 23 ? 12.469 -10.453 -2.066 1 97.62 23 LYS B N 1
ATOM 864 C CA . LYS B 1 23 ? 13.289 -11.586 -1.647 1 97.62 23 LYS B CA 1
ATOM 865 C C . LYS B 1 23 ? 12.477 -12.883 -1.657 1 97.62 23 LYS B C 1
ATOM 867 O O . LYS B 1 23 ? 12.961 -13.914 -2.127 1 97.62 23 LYS B O 1
ATOM 872 N N . MET B 1 24 ? 11.258 -12.805 -1.113 1 96.62 24 MET B N 1
ATOM 873 C CA . MET B 1 24 ? 10.375 -13.969 -1.1 1 96.62 24 MET B CA 1
ATOM 874 C C . MET B 1 24 ? 10.109 -14.469 -2.518 1 96.62 24 MET B C 1
ATOM 876 O O . MET B 1 24 ? 10.094 -15.672 -2.762 1 96.62 24 MET B O 1
ATOM 880 N N . MET B 1 25 ? 9.906 -13.547 -3.428 1 95.88 25 MET B N 1
ATOM 881 C CA . MET B 1 25 ? 9.625 -13.906 -4.816 1 95.88 25 MET B CA 1
ATOM 882 C C . MET B 1 25 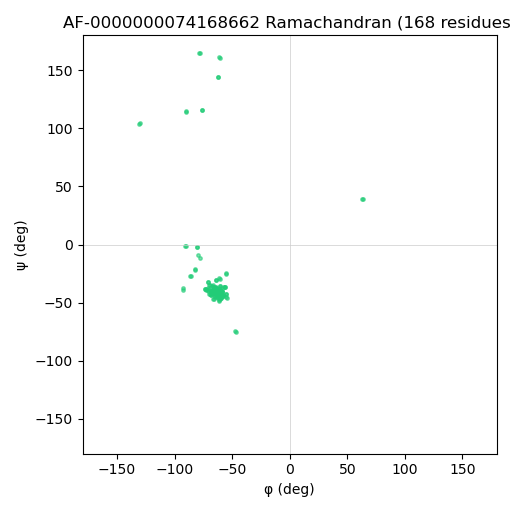? 10.844 -14.539 -5.473 1 95.88 25 MET B C 1
ATOM 884 O O . MET B 1 25 ? 10.727 -15.523 -6.195 1 95.88 25 MET B O 1
ATOM 888 N N . GLU B 1 26 ? 12.023 -13.984 -5.203 1 95.06 26 GLU B N 1
ATOM 889 C CA . GLU B 1 26 ? 13.266 -14.516 -5.746 1 95.06 26 GLU B CA 1
ATOM 890 C C . GLU B 1 26 ? 13.539 -15.922 -5.219 1 95.06 26 GLU B C 1
ATOM 892 O O . GLU B 1 26 ? 14.094 -16.766 -5.934 1 95.06 26 GLU B O 1
ATOM 897 N N . GLU B 1 27 ? 13.078 -16.156 -4.02 1 95.19 27 GLU B N 1
ATOM 898 C CA . GLU B 1 27 ? 13.258 -17.453 -3.377 1 95.19 27 GLU B CA 1
ATOM 899 C C . GLU B 1 27 ? 12.102 -18.406 -3.689 1 95.19 27 GLU B C 1
ATOM 901 O O . GLU B 1 27 ? 12.008 -19.484 -3.125 1 95.19 27 GLU B O 1
ATOM 906 N N . GLU B 1 28 ? 11.125 -17.906 -4.453 1 91.81 28 GLU B N 1
ATOM 907 C CA . GLU B 1 28 ? 9.984 -18.672 -4.934 1 91.81 28 GLU B CA 1
ATOM 908 C C . GLU B 1 28 ? 9.125 -19.172 -3.771 1 91.81 28 GLU B C 1
ATOM 910 O O . GLU B 1 28 ? 8.711 -20.328 -3.748 1 91.81 28 GLU B O 1
ATOM 915 N N . LYS B 1 29 ? 9 -18.312 -2.816 1 92.44 29 LYS B N 1
ATOM 916 C CA . LYS B 1 29 ? 8.125 -18.625 -1.69 1 92.44 29 LYS B CA 1
ATOM 917 C C . LYS B 1 29 ? 6.684 -18.828 -2.146 1 92.44 29 LYS B C 1
ATOM 919 O O . LYS B 1 29 ? 6.316 -18.406 -3.25 1 92.44 29 LYS B O 1
ATOM 924 N N . ASN B 1 30 ? 5.875 -19.484 -1.354 1 89.44 30 ASN B N 1
ATOM 925 C CA . ASN B 1 30 ? 4.469 -19.75 -1.653 1 89.44 30 ASN B CA 1
ATOM 926 C C . ASN B 1 30 ? 3.678 -18.453 -1.781 1 89.44 30 ASN B C 1
ATOM 928 O O . ASN B 1 30 ? 3.918 -17.5 -1.037 1 89.44 30 ASN B O 1
ATOM 932 N N . CYS B 1 31 ? 2.77 -18.438 -2.643 1 89.88 31 CYS B N 1
ATOM 933 C CA . CYS B 1 31 ? 1.944 -17.281 -2.965 1 89.88 31 CYS B CA 1
ATOM 934 C C . CYS B 1 31 ? 1.229 -16.75 -1.727 1 89.88 31 CYS B C 1
ATOM 936 O O . CYS B 1 31 ? 1.065 -15.547 -1.563 1 89.88 31 CYS B O 1
ATOM 938 N N . LYS B 1 32 ? 0.821 -17.688 -0.874 1 90.06 32 LYS B N 1
ATOM 939 C CA . LYS B 1 32 ? 0.118 -17.281 0.341 1 90.06 32 LYS B CA 1
ATOM 940 C C . LYS B 1 32 ? 0.985 -16.375 1.198 1 90.06 32 LYS B C 1
ATOM 942 O O . LYS B 1 32 ? 0.498 -15.375 1.744 1 90.06 32 LYS B O 1
ATOM 947 N N . ASP B 1 33 ? 2.24 -16.656 1.324 1 93.25 33 ASP B N 1
ATOM 948 C CA . ASP B 1 33 ? 3.17 -15.867 2.117 1 93.25 33 ASP B CA 1
ATOM 949 C C . ASP B 1 33 ? 3.439 -14.516 1.455 1 93.25 33 ASP B C 1
ATOM 951 O O . ASP B 1 33 ? 3.477 -13.484 2.129 1 93.25 33 ASP B O 1
ATOM 955 N N . VAL B 1 34 ? 3.613 -14.531 0.175 1 95.75 34 VAL B N 1
ATOM 956 C CA . VAL B 1 34 ? 3.861 -13.312 -0.588 1 95.75 34 VAL B CA 1
ATOM 957 C C . VAL B 1 34 ? 2.666 -12.375 -0.46 1 95.75 34 VAL B C 1
ATOM 959 O O . VAL B 1 34 ? 2.832 -11.18 -0.187 1 95.75 34 VAL B O 1
ATOM 962 N N . ILE B 1 35 ? 1.466 -12.93 -0.542 1 95.38 35 ILE B N 1
ATOM 963 C CA . ILE B 1 35 ? 0.24 -12.141 -0.453 1 95.38 35 ILE B CA 1
ATOM 964 C C . ILE B 1 35 ? 0.089 -11.578 0.958 1 95.38 35 ILE B C 1
ATOM 966 O O . ILE B 1 35 ? -0.334 -10.438 1.134 1 95.38 35 ILE B O 1
ATOM 970 N N . SER B 1 36 ? 0.417 -12.375 1.893 1 95.88 36 SER B N 1
ATOM 971 C CA . SER B 1 36 ? 0.327 -11.93 3.277 1 95.88 36 SER B CA 1
ATOM 972 C C . SER B 1 36 ? 1.221 -10.719 3.525 1 95.88 36 SER B C 1
ATOM 974 O O . SER B 1 36 ? 0.792 -9.734 4.141 1 95.88 36 SER B O 1
ATOM 976 N N . GLN B 1 37 ? 2.418 -10.758 2.988 1 97.38 37 GLN B N 1
ATOM 977 C CA . GLN B 1 37 ? 3.354 -9.656 3.188 1 97.38 37 GLN B CA 1
ATOM 978 C C . GLN B 1 37 ? 2.912 -8.414 2.418 1 97.38 37 GLN B C 1
ATOM 980 O O . GLN B 1 37 ? 3.053 -7.293 2.906 1 97.38 37 GLN B O 1
ATOM 985 N N . LEU B 1 38 ? 2.408 -8.641 1.212 1 97.88 38 LEU B N 1
ATOM 986 C CA . LEU B 1 38 ? 1.867 -7.52 0.454 1 97.88 38 LEU B CA 1
ATOM 987 C C . LEU B 1 38 ? 0.687 -6.887 1.186 1 97.88 38 LEU B C 1
ATOM 989 O O . LEU B 1 38 ? 0.554 -5.66 1.217 1 97.88 38 LEU B O 1
ATOM 993 N N . SER B 1 39 ? -0.169 -7.703 1.74 1 96.69 39 SER B N 1
ATOM 994 C CA . SER B 1 39 ? -1.311 -7.211 2.506 1 96.69 39 SER B CA 1
ATOM 995 C C . SER B 1 39 ? -0.857 -6.387 3.707 1 96.69 39 SER B C 1
ATOM 997 O O . SER B 1 39 ? -1.47 -5.367 4.035 1 96.69 39 SER B O 1
ATOM 999 N N . ALA B 1 40 ? 0.19 -6.82 4.363 1 96.81 40 ALA B N 1
ATOM 1000 C CA . ALA B 1 40 ? 0.768 -6.07 5.473 1 96.81 40 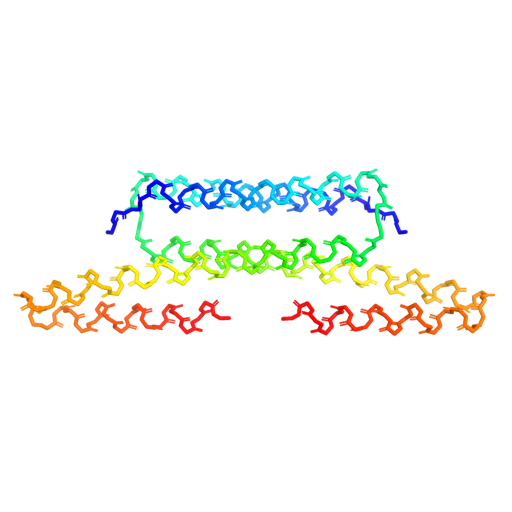ALA B CA 1
ATOM 1001 C C . ALA B 1 40 ? 1.276 -4.707 5.008 1 96.81 40 ALA B C 1
ATOM 1003 O O . ALA B 1 40 ? 1.066 -3.697 5.684 1 96.81 40 ALA B O 1
ATOM 1004 N N . SER B 1 41 ? 1.917 -4.656 3.869 1 98.25 41 SER B N 1
ATOM 1005 C CA . SER B 1 41 ? 2.393 -3.393 3.312 1 98.25 41 SER B CA 1
ATOM 1006 C C . SER B 1 41 ? 1.233 -2.451 3.006 1 98.25 41 SER B C 1
ATOM 1008 O O . SER B 1 41 ? 1.289 -1.264 3.33 1 98.25 41 SER B O 1
ATOM 1010 N N . LYS B 1 42 ? 0.167 -2.969 2.428 1 97.38 42 LYS B N 1
ATOM 1011 C CA . LYS B 1 42 ? -1.032 -2.203 2.1 1 97.38 42 LYS B CA 1
ATOM 1012 C C . LYS B 1 42 ? -1.663 -1.607 3.355 1 97.38 42 LYS B C 1
ATOM 1014 O O . LYS B 1 42 ? -2.012 -0.426 3.381 1 97.38 42 LYS B O 1
ATOM 1019 N N . SER B 1 43 ? -1.746 -2.48 4.367 1 97.06 43 SER B N 1
ATOM 1020 C CA . SER B 1 43 ? -2.316 -2.047 5.641 1 97.06 43 SER B CA 1
ATOM 1021 C C . SER B 1 43 ? -1.454 -0.976 6.297 1 97.06 43 SER B C 1
ATOM 1023 O O . SER B 1 43 ? -1.976 -0.045 6.914 1 97.06 43 SER B O 1
ATOM 1025 N N . SER B 1 44 ? -0.157 -1.166 6.18 1 97.62 44 SER B N 1
ATOM 1026 C CA . SER B 1 44 ? 0.768 -0.187 6.738 1 97.62 44 SER B CA 1
ATOM 1027 C C . SER B 1 44 ? 0.605 1.174 6.07 1 97.62 44 SER B C 1
ATOM 1029 O O . SER B 1 44 ? 0.641 2.209 6.738 1 97.62 44 SER B O 1
ATOM 1031 N N . ILE B 1 45 ? 0.411 1.194 4.773 1 98.19 45 ILE B N 1
ATOM 1032 C CA . ILE B 1 45 ? 0.171 2.441 4.055 1 98.19 45 ILE B CA 1
ATOM 1033 C C . ILE B 1 45 ? -1.136 3.068 4.535 1 98.19 45 ILE B C 1
ATOM 1035 O O . ILE B 1 45 ? -1.194 4.273 4.793 1 98.19 45 ILE B O 1
ATOM 1039 N N . GLN B 1 46 ? -2.172 2.246 4.707 1 96.38 46 GLN B N 1
ATOM 1040 C CA . GLN B 1 46 ? -3.477 2.709 5.168 1 96.38 46 GLN B CA 1
ATOM 1041 C C . GLN B 1 46 ? -3.375 3.357 6.547 1 96.38 46 GLN B C 1
ATOM 1043 O O . GLN B 1 46 ? -3.977 4.402 6.793 1 96.38 46 GLN B O 1
ATOM 1048 N N . ARG B 1 47 ? -2.662 2.781 7.395 1 95.81 47 ARG B N 1
ATOM 1049 C CA . ARG B 1 47 ? -2.482 3.322 8.734 1 95.81 47 ARG B CA 1
ATOM 1050 C C . ARG B 1 47 ? -1.75 4.66 8.695 1 95.81 47 ARG B C 1
ATOM 1052 O O . ARG B 1 47 ? -2.107 5.59 9.422 1 95.81 47 ARG B O 1
ATOM 1059 N N . LEU B 1 48 ? -0.705 4.695 7.91 1 96.75 48 LEU B N 1
ATOM 1060 C CA . LEU B 1 48 ? 0.031 5.949 7.773 1 96.75 48 LEU B CA 1
ATOM 1061 C C . LEU B 1 48 ? -0.882 7.062 7.273 1 96.75 48 LEU B C 1
ATOM 1063 O O . LEU B 1 48 ? -0.845 8.18 7.793 1 96.75 48 LEU B O 1
ATOM 1067 N N . MET B 1 49 ? -1.711 6.777 6.27 1 95.44 49 MET B N 1
ATOM 1068 C CA . MET B 1 49 ? -2.674 7.754 5.773 1 95.44 49 MET B CA 1
ATOM 1069 C C . MET B 1 49 ? -3.574 8.258 6.898 1 95.44 49 MET B C 1
ATOM 1071 O O . MET B 1 49 ? -3.795 9.461 7.031 1 95.44 49 MET B O 1
ATOM 1075 N N . GLY B 1 50 ? -3.99 7.355 7.691 1 93.25 50 GLY B N 1
ATOM 1076 C CA . GLY B 1 50 ? -4.812 7.723 8.836 1 93.25 50 GLY B CA 1
ATOM 1077 C C . GLY B 1 50 ? -4.117 8.664 9.797 1 93.25 50 GLY B C 1
ATOM 1078 O O . GLY B 1 50 ? -4.711 9.633 10.273 1 93.25 50 GLY B O 1
ATOM 1079 N N . ILE B 1 51 ? -2.918 8.352 10.078 1 93.06 51 ILE B N 1
ATOM 1080 C CA . ILE B 1 51 ? -2.123 9.172 10.977 1 93.06 51 ILE B CA 1
ATOM 1081 C C . ILE B 1 51 ? -1.97 10.578 10.398 1 93.06 51 ILE B C 1
ATOM 1083 O O . ILE B 1 51 ? -2.18 11.57 11.102 1 93.06 51 ILE B O 1
ATOM 1087 N N . ILE B 1 52 ? -1.613 10.688 9.164 1 93 52 ILE B N 1
ATOM 1088 C CA . ILE B 1 52 ? -1.397 11.969 8.508 1 93 52 ILE B CA 1
ATOM 1089 C C . ILE B 1 52 ? -2.691 12.781 8.523 1 93 52 ILE B C 1
ATOM 1091 O O . ILE B 1 52 ? -2.688 13.969 8.859 1 93 52 ILE B O 1
ATOM 1095 N N . ILE B 1 53 ? -3.791 12.117 8.156 1 90.69 53 ILE B N 1
ATOM 1096 C CA . ILE B 1 53 ? -5.09 12.781 8.117 1 90.69 53 ILE B CA 1
ATOM 1097 C C . ILE B 1 53 ? -5.473 13.25 9.516 1 90.69 53 ILE B C 1
ATOM 1099 O O . ILE B 1 53 ? -5.938 14.383 9.688 1 90.69 53 ILE B O 1
ATOM 1103 N N . SER B 1 54 ? -5.285 12.359 10.477 1 88.5 54 SER B N 1
ATOM 1104 C CA . SER B 1 54 ? -5.613 12.688 11.852 1 88.5 54 SER B CA 1
ATOM 1105 C C . SER B 1 54 ? -4.809 13.883 12.344 1 88.5 54 SER B C 1
ATOM 1107 O O . SER B 1 54 ? -5.363 14.805 12.953 1 88.5 54 SER B O 1
ATOM 1109 N N . GLU B 1 55 ? -3.523 13.938 12.102 1 87.06 55 GLU B N 1
ATOM 1110 C CA . GLU B 1 55 ? -2.668 15.039 12.516 1 87.06 55 GLU B CA 1
ATOM 1111 C C . GLU B 1 55 ? -3.082 16.344 11.844 1 87.06 55 GLU B C 1
ATOM 1113 O O . GLU B 1 55 ? -3.066 17.406 12.477 1 87.06 55 GLU B O 1
ATOM 1118 N N . ASN B 1 56 ? -3.354 16.234 10.555 1 83.12 56 ASN B N 1
ATOM 1119 C CA . ASN B 1 56 ? -3.855 17.406 9.828 1 83.12 56 ASN B CA 1
ATOM 1120 C C . ASN B 1 56 ? -5.145 17.938 10.453 1 83.12 56 ASN B C 1
ATOM 1122 O O . ASN B 1 56 ? -5.316 19.141 10.602 1 83.12 56 ASN B O 1
ATOM 1126 N N . LEU B 1 57 ? -6.02 17.016 10.773 1 83.12 57 LEU B N 1
ATOM 1127 C CA . LEU B 1 57 ? -7.289 17.391 11.391 1 83.12 57 LEU B CA 1
ATOM 1128 C C . LEU B 1 57 ? -7.062 18.109 12.719 1 83.12 57 LEU B C 1
ATOM 1130 O O . LEU B 1 57 ? -7.727 19.094 13.016 1 83.12 57 LEU B O 1
ATOM 1134 N N . VAL B 1 58 ? -6.211 17.656 13.562 1 83.31 58 VAL B N 1
ATOM 1135 C CA . VAL B 1 58 ? -5.902 18.25 14.852 1 83.31 58 VAL B CA 1
ATOM 1136 C C . VAL B 1 58 ? -5.387 19.672 14.656 1 83.31 58 VAL B C 1
ATOM 1138 O O . VAL B 1 58 ? -5.801 20.594 15.359 1 83.31 58 VAL B O 1
ATOM 1141 N N . GLU B 1 59 ? -4.508 19.859 13.672 1 82.19 59 GLU B N 1
ATOM 1142 C CA . GLU B 1 59 ? -3.965 21.188 13.391 1 82.19 59 GLU B CA 1
ATOM 1143 C C . GLU B 1 59 ? -5.059 22.141 12.914 1 82.19 59 GLU B C 1
ATOM 1145 O O . GLU B 1 59 ? -5.09 23.297 13.32 1 82.19 59 GLU B O 1
ATOM 1150 N N . CYS B 1 60 ? -5.926 21.641 12.07 1 78.25 60 CYS B N 1
ATOM 1151 C CA . CYS B 1 60 ? -7.047 22.438 11.578 1 78.25 60 CYS B CA 1
ATOM 1152 C C . CYS B 1 60 ? -7.949 22.875 12.734 1 78.25 60 CYS B C 1
ATOM 1154 O O . CYS B 1 60 ? -8.406 24.016 12.773 1 78.25 60 CYS B O 1
ATOM 1156 N N . VAL B 1 61 ? -8.188 22.016 13.648 1 79.75 61 VAL B N 1
ATOM 1157 C CA . VAL B 1 61 ? -9.055 22.281 14.789 1 79.75 61 VAL B CA 1
ATOM 1158 C C . VAL B 1 61 ? -8.398 23.312 15.703 1 79.75 61 VAL B C 1
ATOM 1160 O O . VAL B 1 61 ? -9.055 24.25 16.172 1 79.75 61 VAL B O 1
ATOM 1163 N N . LYS B 1 62 ? -7.129 23.234 15.922 1 81.69 62 LYS B N 1
ATOM 1164 C CA . LYS B 1 62 ? -6.406 24.172 16.766 1 81.69 62 LYS B CA 1
ATOM 1165 C C . LYS B 1 62 ? -6.426 25.578 16.156 1 81.69 62 LYS B C 1
ATOM 1167 O O . LYS B 1 62 ? -6.566 26.562 16.891 1 81.69 62 LYS B O 1
ATOM 1172 N N . MET B 1 63 ? -6.316 25.625 14.836 1 76.62 63 MET B N 1
ATOM 1173 C CA . MET B 1 63 ? -6.305 26.922 14.148 1 76.62 63 MET B CA 1
ATOM 1174 C C . MET B 1 63 ? -7.695 27.547 14.125 1 76.62 63 MET B C 1
ATOM 1176 O O . MET B 1 63 ? -7.836 28.766 14.133 1 76.62 63 MET B O 1
ATOM 1180 N N . SER B 1 64 ? -8.711 26.625 13.922 1 74.38 64 SER B N 1
ATOM 1181 C CA . SER B 1 64 ? -10.094 27.094 13.906 1 74.38 64 SER B CA 1
ATOM 1182 C C . SER B 1 64 ? -10.477 27.75 15.234 1 74.38 64 SER B C 1
ATOM 1184 O O . SER B 1 64 ? -11.25 28.703 15.258 1 74.38 64 SER B O 1
ATOM 1186 N N . GLU B 1 65 ? -10.062 27.094 16.25 1 71.44 65 GLU B N 1
ATOM 1187 C CA . GLU B 1 65 ? -10.328 27.719 17.547 1 71.44 65 GLU B CA 1
ATOM 1188 C C . GLU B 1 65 ? -9.758 29.141 17.609 1 71.44 65 GLU B C 1
ATOM 1190 O O . GLU B 1 65 ? -10.328 30 18.266 1 71.44 65 GLU B O 1
ATOM 1195 N N . GLU B 1 66 ? -8.758 29.297 16.781 1 67.94 66 GLU B N 1
ATOM 1196 C CA . GLU B 1 66 ? -8.188 30.641 16.781 1 67.94 66 GLU B CA 1
ATOM 1197 C C . GLU B 1 66 ? -8.836 31.516 15.711 1 67.94 66 GLU B C 1
ATOM 1199 O O . GLU B 1 66 ? -8.891 32.75 15.852 1 67.94 66 GLU B O 1
ATOM 1204 N N . ASN B 1 67 ? -9.156 30.984 14.547 1 65.12 67 ASN B N 1
ATOM 1205 C CA . ASN B 1 67 ? -9.805 31.719 13.461 1 65.12 67 ASN B CA 1
ATOM 1206 C C . ASN B 1 67 ? -11.016 30.953 12.914 1 65.12 67 ASN B C 1
ATOM 1208 O O . ASN B 1 67 ? -10.945 29.75 12.711 1 65.12 67 ASN B O 1
ATOM 1212 N N . SER B 1 68 ? -12.383 31.375 13.266 1 61.69 68 SER B N 1
ATOM 1213 C CA . SER B 1 68 ? -13.695 30.734 13.203 1 61.69 68 SER B CA 1
ATOM 1214 C C . SER B 1 68 ? -13.914 30.047 11.859 1 61.69 68 SER B C 1
ATOM 1216 O O . SER B 1 68 ? -14.281 28.875 11.805 1 61.69 68 SER B O 1
ATOM 1218 N N . GLU B 1 69 ? -14.172 30.766 10.805 1 59.91 69 GLU B N 1
ATOM 1219 C CA . GLU B 1 69 ? -14.836 30.312 9.586 1 59.91 69 GLU B CA 1
ATOM 1220 C C . GLU B 1 69 ? -13.938 29.375 8.781 1 59.91 69 GLU B C 1
ATOM 1222 O O . GLU B 1 69 ? -14.391 28.359 8.25 1 59.91 69 GLU B O 1
ATOM 1227 N N . ASP B 1 70 ? -12.625 29.656 8.742 1 61.72 70 ASP B N 1
ATOM 1228 C CA . ASP B 1 70 ? -11.672 29.016 7.844 1 61.72 70 ASP B CA 1
ATOM 1229 C C . ASP B 1 70 ? -11.266 27.641 8.375 1 61.72 70 ASP B C 1
ATOM 1231 O O . ASP B 1 70 ? -11.047 26.703 7.594 1 61.72 70 ASP B O 1
ATOM 1235 N N . SER B 1 71 ? -11.641 27.328 9.562 1 71.31 71 SER B N 1
ATOM 1236 C CA . SER B 1 71 ? -11.258 26.094 10.219 1 71.31 71 SER B CA 1
ATOM 1237 C C . SER B 1 71 ? -12.219 24.953 9.867 1 71.31 71 SER B C 1
ATOM 1239 O O . SER B 1 71 ? -11.805 23.812 9.703 1 71.31 71 SER B O 1
ATOM 1241 N N . GLN B 1 72 ? -13.5 25.344 9.539 1 74.19 72 GLN B N 1
ATOM 1242 C CA . GLN B 1 72 ? -14.508 24.312 9.25 1 74.19 72 GLN B CA 1
ATOM 1243 C C . GLN B 1 72 ? -14.242 23.656 7.902 1 74.19 72 GLN B C 1
ATOM 1245 O O . GLN B 1 72 ? -14.43 22.438 7.754 1 74.19 72 GLN B O 1
ATOM 1250 N N . ALA B 1 73 ? -13.82 24.484 6.961 1 75.94 73 ALA B N 1
ATOM 1251 C CA . ALA B 1 73 ? -13.531 23.969 5.629 1 75.94 73 ALA B CA 1
ATOM 1252 C C . ALA B 1 73 ? -12.359 22.984 5.664 1 75.94 73 ALA B C 1
ATOM 1254 O O . ALA B 1 73 ? -12.398 21.938 5.016 1 75.94 73 ALA B O 1
ATOM 1255 N N . LEU B 1 74 ? -11.359 23.344 6.441 1 73.31 74 LEU B N 1
ATOM 1256 C CA . LEU B 1 74 ? -10.18 22.5 6.574 1 73.31 74 LEU B CA 1
ATOM 1257 C C . LEU B 1 74 ? -10.516 21.188 7.27 1 73.31 74 LEU B C 1
ATOM 1259 O O . LEU B 1 74 ? -10.039 20.125 6.867 1 73.31 74 LEU B O 1
ATOM 1263 N N . ILE B 1 75 ? -11.422 21.266 8.203 1 77.69 75 ILE B N 1
ATOM 1264 C CA . ILE B 1 75 ? -11.867 20.094 8.938 1 77.69 75 ILE B CA 1
ATOM 1265 C C . ILE B 1 75 ? -12.656 19.172 8.008 1 77.69 75 ILE B C 1
ATOM 1267 O O . ILE B 1 75 ? -12.414 17.953 7.98 1 77.69 75 ILE B O 1
ATOM 1271 N N . ASN B 1 76 ? -13.492 19.688 7.23 1 79.31 76 ASN B N 1
ATOM 1272 C CA . ASN B 1 76 ? -14.297 18.922 6.297 1 79.31 76 ASN B CA 1
ATOM 1273 C C . ASN B 1 76 ? -13.43 18.219 5.258 1 79.31 76 ASN B C 1
ATOM 1275 O O . ASN B 1 76 ? -13.672 17.047 4.922 1 79.31 76 ASN B O 1
ATOM 1279 N N . GLU B 1 77 ? -12.5 18.922 4.844 1 78.12 77 GLU B N 1
ATOM 1280 C CA . GLU B 1 77 ? -11.578 18.344 3.871 1 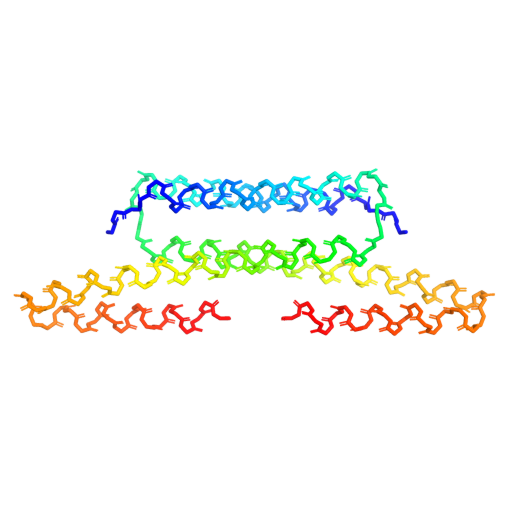78.12 77 GLU B CA 1
ATOM 1281 C C . GLU B 1 77 ? -10.828 17.156 4.465 1 78.12 77 GLU B C 1
ATOM 1283 O O . GLU B 1 77 ? -10.688 16.125 3.814 1 78.12 77 GLU B O 1
ATOM 1288 N N . ALA B 1 78 ? -10.406 17.344 5.66 1 78 78 ALA B N 1
ATOM 1289 C CA . ALA B 1 78 ? -9.672 16.266 6.332 1 78 78 ALA B CA 1
ATOM 1290 C C . ALA B 1 78 ? -10.57 15.055 6.539 1 78 78 ALA B C 1
ATOM 1292 O O . ALA B 1 78 ? -10.141 13.914 6.309 1 78 78 ALA B O 1
ATOM 1293 N N . VAL B 1 79 ? -11.742 15.281 6.852 1 79.88 79 VAL B N 1
ATOM 1294 C CA . VAL B 1 79 ? -12.711 14.211 7.078 1 79.88 79 VAL B CA 1
ATOM 1295 C C . VAL B 1 79 ? -13 13.492 5.762 1 79.88 79 VAL B C 1
ATOM 1297 O O . VAL B 1 79 ? -13.07 12.258 5.723 1 79.88 79 VAL B O 1
ATOM 1300 N N . GLU B 1 80 ? -13.094 14.219 4.703 1 82.44 80 GLU B N 1
ATOM 1301 C CA . GLU B 1 80 ? -13.328 13.641 3.381 1 82.44 80 GLU B CA 1
ATOM 1302 C C . GLU B 1 80 ? -12.156 12.766 2.945 1 82.44 80 GLU B C 1
ATOM 1304 O O . GLU B 1 80 ? -12.359 11.672 2.4 1 82.44 80 GLU B O 1
ATOM 1309 N N . LEU B 1 81 ? -10.984 13.258 3.273 1 80.31 81 LEU B N 1
ATOM 1310 C CA . LEU B 1 81 ? -9.789 12.484 2.943 1 80.31 81 LEU B CA 1
ATOM 1311 C C . LEU B 1 81 ? -9.75 11.18 3.732 1 80.31 81 LEU B C 1
ATOM 1313 O O . LEU B 1 81 ? -9.375 10.141 3.197 1 80.31 81 LEU B O 1
ATOM 1317 N N . LEU B 1 82 ? -10.203 11.312 4.898 1 79.5 82 LEU B N 1
ATOM 1318 C CA . LEU B 1 82 ? -10.234 10.141 5.762 1 79.5 82 LEU B CA 1
ATOM 1319 C C . LEU B 1 82 ? -11.195 9.086 5.223 1 79.5 82 LEU B C 1
ATOM 1321 O O . LEU B 1 82 ? -10.891 7.891 5.234 1 79.5 82 LEU B O 1
ATOM 1325 N N . ILE B 1 83 ? -12.297 9.516 4.723 1 76.12 83 ILE B N 1
ATOM 1326 C CA . ILE B 1 83 ? -13.32 8.617 4.199 1 76.12 83 ILE B CA 1
ATOM 1327 C C . ILE B 1 83 ? -12.836 7.992 2.889 1 76.12 83 ILE B C 1
ATOM 1329 O O . ILE B 1 83 ? -13.016 6.793 2.66 1 76.12 83 ILE B O 1
ATOM 1333 N N . LYS B 1 84 ? -12.109 8.719 2.215 1 74.62 84 LYS B N 1
ATOM 1334 C CA . LYS B 1 84 ? -11.68 8.266 0.895 1 74.62 84 LYS B CA 1
ATOM 1335 C C . LYS B 1 84 ? -10.484 7.328 0.999 1 74.62 84 LYS B C 1
ATOM 1337 O O . LYS B 1 84 ? -10.219 6.547 0.082 1 74.62 84 LYS B O 1
ATOM 1342 N N . SER B 1 85 ? -9.828 7.473 2.096 1 72 85 SER B N 1
ATOM 1343 C CA . SER B 1 85 ? -8.602 6.691 2.25 1 72 85 SER B CA 1
ATOM 1344 C C . SER B 1 85 ? -8.914 5.258 2.672 1 72 85 SER B C 1
ATOM 1346 O O . SER B 1 85 ? -8.016 4.418 2.744 1 72 85 SER B O 1
ATOM 1348 N N . LYS B 1 86 ? -10.125 4.926 2.869 1 67.5 86 LYS B N 1
ATOM 1349 C CA . LYS B 1 86 ? -10.492 3.578 3.297 1 67.5 86 LYS B CA 1
ATOM 1350 C C . LYS B 1 86 ? -10.516 2.611 2.117 1 67.5 86 LYS B C 1
ATOM 1352 O O . LYS B 1 86 ? -10.859 2.996 0.999 1 67.5 86 LYS B O 1
#

pLDDT: mean 87.54, std 11.09, range [59.91, 98.75]

Foldseek 3Di:
DDDDPVLVVLVVVLVVLVVVLVVCVVVPHDPVVSVVSVVVSLVSVLVSQVVVLVVQLVVLVVVCVVPPPSSVVSNVVSVVSNVVSD/DDDDPVLVVLVVVLVVLVVVLVVCVVVPHDPVVSVVSVVVSLVSVLVSQVVVLVVQLVVLVVVCVVPPPSSVVSNVVSVVSNVVSD